Protein AF-A0A2W7LTL9-F1 (afdb_monomer)

Sequence (140 aa):
MQDNQAWFCVQDLGRLMGRPMDQRLTLKLDPDQRQYVWMLKNGKTVESLMVSESGMYALLVHHFVPENRNLRQWLSNEVIPSLRESKATSVDNIPSLSSLQWAGISVPLLHWQHQAWIKWRDMPDLMQAQRPFTIVGTCS

Secondary structure (DSSP, 8-state):
--TT--EEEHHHHHHHTTS---HHHHTTS-GGGEEEEEEEETTEEEEEEEEEHHHHHHHHHHT--GGGHHHHHHIIIIIHHHHHHHHHTSGGGS-EEEEEEETTEEEEEEEETTEEEE-GGGHHHHHHHTSPP-------

Radius of gyration: 24.58 Å; Cα contacts (8 Å, |Δi|>4): 142; chains: 1; bounding box: 59×45×64 Å

Structure (mmCIF, N/CA/C/O backbone):
data_AF-A0A2W7LTL9-F1
#
_entry.id   AF-A0A2W7LTL9-F1
#
loop_
_atom_site.group_PDB
_atom_site.id
_atom_site.type_symbol
_atom_site.label_atom_id
_atom_site.label_alt_id
_atom_site.label_comp_id
_atom_site.label_asym_id
_atom_site.label_entity_id
_atom_site.label_seq_id
_atom_site.pdbx_PDB_ins_code
_atom_site.Cartn_x
_atom_site.Cartn_y
_atom_site.Cartn_z
_atom_site.occupancy
_atom_site.B_iso_or_equiv
_atom_site.auth_seq_id
_atom_site.auth_comp_id
_atom_site.auth_asym_id
_atom_site.au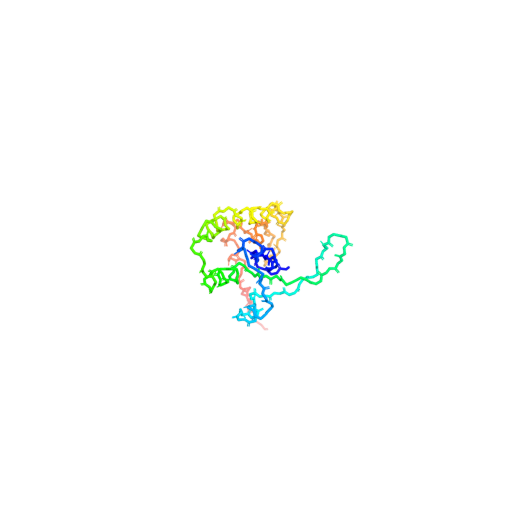th_atom_id
_atom_site.pdbx_PDB_model_num
ATOM 1 N N . MET A 1 1 ? 11.251 -3.137 -3.829 1.00 45.38 1 MET A N 1
ATOM 2 C CA . MET A 1 1 ? 10.121 -3.435 -2.921 1.00 45.38 1 MET A CA 1
ATOM 3 C C . MET A 1 1 ? 8.889 -3.669 -3.779 1.00 45.38 1 MET A C 1
ATOM 5 O O . MET A 1 1 ? 8.686 -2.918 -4.726 1.00 45.38 1 MET A O 1
ATOM 9 N N . GLN A 1 2 ? 8.207 -4.781 -3.504 1.00 40.31 2 GLN A N 1
ATOM 10 C CA . GLN A 1 2 ? 7.293 -5.539 -4.366 1.00 40.31 2 GLN A CA 1
ATOM 11 C C . GLN A 1 2 ? 6.153 -4.731 -5.014 1.00 40.31 2 GLN A C 1
ATOM 13 O O . GLN A 1 2 ? 5.521 -3.896 -4.373 1.00 40.31 2 GLN A O 1
ATOM 18 N N . ASP A 1 3 ? 5.960 -5.002 -6.309 1.00 54.25 3 ASP A N 1
ATOM 19 C CA . ASP A 1 3 ? 4.741 -4.926 -7.122 1.00 54.25 3 ASP A CA 1
ATOM 20 C C . ASP A 1 3 ? 3.742 -3.840 -6.762 1.00 54.25 3 ASP A C 1
ATOM 22 O O . ASP A 1 3 ? 2.914 -4.071 -5.908 1.00 54.25 3 ASP A O 1
ATOM 26 N N . ASN A 1 4 ? 3.809 -2.686 -7.439 1.00 67.44 4 ASN A N 1
ATOM 27 C CA . ASN A 1 4 ? 2.766 -1.653 -7.642 1.00 67.44 4 ASN A CA 1
ATOM 28 C C . ASN A 1 4 ? 1.564 -1.497 -6.671 1.00 67.44 4 ASN A C 1
ATOM 30 O O . ASN A 1 4 ? 0.517 -0.991 -7.069 1.00 67.44 4 ASN A O 1
ATOM 34 N N . GLN A 1 5 ? 1.719 -1.872 -5.409 1.00 79.19 5 GLN A N 1
ATOM 35 C CA . GLN A 1 5 ? 0.651 -2.065 -4.444 1.00 79.19 5 GLN A CA 1
ATOM 36 C C . GLN A 1 5 ? 0.816 -1.040 -3.335 1.00 79.19 5 GLN A C 1
ATOM 38 O O . GLN A 1 5 ? 1.916 -0.807 -2.826 1.00 79.19 5 GLN A O 1
ATOM 43 N N . ALA A 1 6 ? -0.292 -0.396 -2.986 1.00 87.75 6 ALA A N 1
ATOM 44 C CA . ALA A 1 6 ? -0.326 0.556 -1.892 1.00 87.75 6 ALA A CA 1
ATOM 45 C C . ALA A 1 6 ? -0.324 -0.179 -0.545 1.00 87.75 6 ALA A C 1
ATOM 47 O O . ALA A 1 6 ? -0.994 -1.203 -0.386 1.00 87.75 6 ALA A O 1
ATOM 48 N N . TRP A 1 7 ? 0.410 0.378 0.419 1.00 91.12 7 TRP A N 1
ATOM 49 C CA . TRP A 1 7 ? 0.497 -0.114 1.791 1.00 91.12 7 TRP A CA 1
ATOM 50 C C . TRP A 1 7 ? 0.004 0.955 2.760 1.00 91.12 7 TRP A C 1
ATOM 52 O O . TRP A 1 7 ? 0.390 2.119 2.664 1.00 91.12 7 TRP A O 1
ATOM 62 N N . PHE A 1 8 ? -0.826 0.548 3.715 1.00 91.62 8 PHE A N 1
ATOM 63 C CA . PHE A 1 8 ? -1.514 1.432 4.648 1.00 91.62 8 PHE A CA 1
ATOM 64 C C . PHE A 1 8 ? -1.222 1.044 6.090 1.00 91.62 8 PHE A C 1
ATOM 66 O O . PHE A 1 8 ? -1.242 -0.135 6.440 1.00 91.62 8 PHE A O 1
ATOM 73 N N . CYS A 1 9 ? -1.007 2.034 6.957 1.00 91.38 9 CYS A N 1
ATOM 74 C CA . CYS A 1 9 ? -0.830 1.766 8.378 1.00 91.38 9 CYS A CA 1
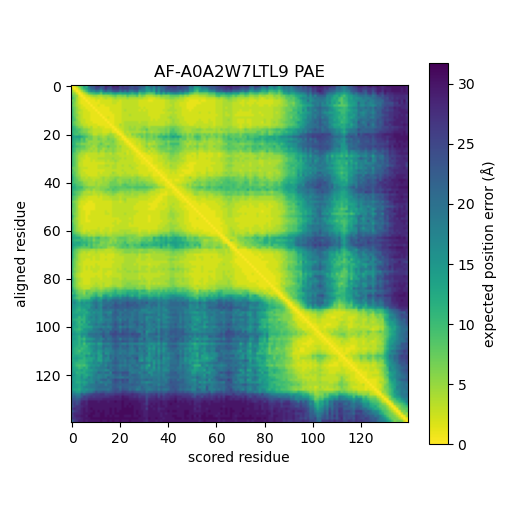ATOM 75 C C . CYS A 1 9 ? -2.159 1.338 9.009 1.00 91.38 9 CYS A C 1
ATOM 77 O O . CYS A 1 9 ? -3.157 2.057 8.946 1.00 91.38 9 CYS A O 1
ATOM 79 N N . VAL A 1 10 ? -2.152 0.191 9.688 1.00 91.19 10 VAL A N 1
ATOM 80 C CA . VAL A 1 10 ? -3.341 -0.369 10.351 1.00 91.19 10 VAL A CA 1
ATOM 81 C C . VAL A 1 10 ? -3.891 0.572 11.423 1.00 91.19 10 VAL A C 1
ATOM 83 O O . VAL A 1 10 ? -5.103 0.697 11.586 1.00 91.19 10 VAL A O 1
ATOM 86 N N . GLN A 1 11 ? -3.004 1.271 12.136 1.00 88.81 11 GLN A N 1
ATOM 87 C CA . GLN A 1 11 ? -3.393 2.226 13.175 1.00 88.81 11 GLN A CA 1
ATOM 88 C C . GLN A 1 11 ? -4.179 3.408 12.594 1.00 88.81 11 GLN A C 1
ATOM 90 O O . GLN A 1 11 ? -5.179 3.826 13.176 1.00 88.81 11 GLN A O 1
ATOM 95 N N . ASP A 1 12 ? -3.749 3.925 11.442 1.00 89.81 12 ASP A N 1
ATOM 96 C CA . ASP A 1 12 ? -4.395 5.069 10.798 1.00 89.81 12 ASP A CA 1
ATOM 97 C C . ASP A 1 12 ? -5.695 4.654 10.104 1.00 89.81 12 ASP A C 1
ATOM 99 O O . ASP A 1 12 ? -6.696 5.358 10.221 1.00 89.81 12 ASP A O 1
ATOM 103 N N . LEU A 1 13 ? -5.737 3.460 9.501 1.00 89.62 13 LEU A N 1
ATOM 104 C CA . LEU A 1 13 ? -6.987 2.865 9.021 1.00 89.62 13 LEU A CA 1
ATOM 105 C C . LEU A 1 13 ? -8.010 2.699 10.148 1.00 89.62 13 LEU A C 1
ATOM 107 O O . LEU A 1 13 ? -9.174 3.041 9.966 1.00 89.62 13 LEU A O 1
ATOM 111 N N . GLY A 1 14 ? -7.586 2.248 11.330 1.00 89.25 14 GLY A N 1
ATOM 112 C CA . GLY A 1 14 ? -8.477 2.163 12.486 1.00 89.25 14 GLY A CA 1
ATOM 113 C C . GLY A 1 14 ? -9.049 3.521 12.896 1.00 89.25 14 GLY A C 1
ATOM 114 O O . GLY A 1 14 ? -10.249 3.648 13.140 1.00 89.25 14 GLY A O 1
ATOM 115 N N . ARG A 1 15 ? -8.222 4.572 12.898 1.00 88.88 15 ARG A N 1
ATOM 116 C CA . ARG A 1 15 ? -8.684 5.945 13.166 1.00 88.88 15 ARG A CA 1
ATOM 117 C C . ARG A 1 15 ? -9.699 6.417 12.126 1.00 88.88 15 ARG A C 1
ATOM 119 O O . ARG A 1 15 ? -10.728 6.960 12.512 1.00 88.88 15 ARG A O 1
ATOM 126 N N . LEU A 1 16 ? -9.444 6.160 10.842 1.00 88.69 16 LEU A N 1
ATOM 127 C CA . LEU A 1 16 ? -10.365 6.492 9.749 1.00 88.69 16 LEU A CA 1
ATOM 128 C C . LEU A 1 16 ? -11.693 5.732 9.855 1.00 88.69 16 LEU A C 1
ATOM 130 O O . LEU A 1 16 ? -12.747 6.297 9.588 1.00 88.69 16 LEU A O 1
ATOM 134 N N . MET A 1 17 ? -11.653 4.470 10.284 1.00 86.56 17 MET A N 1
ATOM 135 C CA . MET A 1 17 ? -12.840 3.639 10.508 1.00 86.56 17 MET A CA 1
ATOM 136 C C . MET A 1 17 ? -13.537 3.918 11.851 1.00 86.56 17 MET A C 1
ATOM 138 O O . MET A 1 17 ? -14.524 3.252 12.171 1.00 86.56 17 MET A O 1
ATOM 142 N N . GLY A 1 18 ? -13.015 4.849 12.659 1.00 86.06 18 GLY A N 1
ATOM 143 C CA . GLY A 1 18 ? -13.545 5.195 13.979 1.00 86.06 18 GLY A CA 1
ATOM 144 C C . GLY A 1 18 ? -13.381 4.100 15.039 1.00 86.06 18 GLY A C 1
ATOM 145 O O . GLY A 1 18 ? -14.046 4.148 16.074 1.00 86.06 18 GLY A O 1
ATOM 146 N N . ARG A 1 19 ? -12.536 3.087 14.802 1.00 83.56 19 ARG A N 1
ATOM 147 C CA . ARG A 1 19 ? -12.330 1.957 15.719 1.00 83.56 19 ARG A CA 1
ATOM 148 C C . ARG A 1 19 ? -10.875 1.497 15.725 1.00 83.56 19 ARG A C 1
ATOM 150 O O . ARG A 1 19 ? -10.310 1.270 14.657 1.00 83.56 19 ARG A O 1
ATOM 157 N N . PRO A 1 20 ? -10.264 1.281 16.902 1.00 83.25 20 PRO A N 1
ATOM 158 C CA . PRO A 1 20 ? -8.921 0.727 16.960 1.00 83.25 20 PRO A CA 1
ATOM 159 C C . PRO A 1 20 ? -8.907 -0.661 16.313 1.00 83.25 20 PRO A C 1
ATOM 161 O O . PRO A 1 20 ? -9.748 -1.511 16.607 1.00 83.25 20 PRO A O 1
ATOM 164 N N . MET A 1 21 ? -7.962 -0.870 15.400 1.00 81.19 21 MET A N 1
ATOM 165 C CA . MET A 1 21 ? -7.748 -2.169 14.776 1.00 81.19 21 MET A CA 1
ATOM 166 C C . MET A 1 21 ? -6.764 -2.960 15.630 1.00 81.19 21 MET A C 1
ATOM 168 O O . MET A 1 21 ? -5.577 -2.634 15.686 1.00 81.19 21 MET A O 1
ATOM 172 N N . ASP A 1 22 ? -7.260 -4.000 16.294 1.00 76.69 22 ASP A N 1
ATOM 173 C CA . ASP A 1 22 ? -6.410 -4.915 17.045 1.00 76.69 22 ASP A CA 1
ATOM 174 C C . ASP A 1 22 ? -5.542 -5.752 16.104 1.00 76.69 22 ASP A C 1
ATOM 176 O O . ASP A 1 22 ? -5.982 -6.210 15.046 1.00 76.69 22 ASP A O 1
ATOM 180 N N . GLN A 1 23 ? -4.326 -6.069 16.549 1.00 73.50 23 GLN A N 1
ATOM 181 C CA . GLN A 1 23 ? -3.410 -6.969 15.841 1.00 73.50 23 GLN A CA 1
ATOM 182 C C . GLN A 1 23 ? -4.070 -8.326 15.524 1.00 73.50 23 GLN A C 1
ATOM 184 O O . GLN A 1 23 ? -3.825 -8.919 14.476 1.00 73.50 23 GLN A O 1
ATOM 189 N N . ARG A 1 24 ? -4.999 -8.792 16.367 1.00 79.94 24 ARG A N 1
ATOM 190 C CA . ARG A 1 24 ? -5.774 -10.021 16.125 1.00 79.94 24 ARG A CA 1
ATOM 191 C C . ARG A 1 24 ? -6.655 -9.954 14.879 1.00 79.94 24 ARG A C 1
ATOM 193 O O . ARG A 1 24 ? -6.835 -10.974 14.222 1.00 79.94 24 ARG A O 1
ATOM 200 N N . LEU A 1 25 ? -7.190 -8.781 14.537 1.00 75.06 25 LEU A N 1
ATOM 201 C CA . LEU A 1 25 ? -8.012 -8.609 13.335 1.00 75.06 25 LEU A CA 1
ATOM 202 C C . LEU A 1 25 ? -7.171 -8.788 12.075 1.00 75.06 25 LEU A C 1
ATOM 204 O O . LEU A 1 25 ? -7.625 -9.386 11.106 1.00 75.06 25 LEU A O 1
ATOM 208 N N . THR A 1 26 ? -5.916 -8.350 12.129 1.00 77.50 26 THR A N 1
ATOM 209 C CA . THR A 1 26 ? -4.977 -8.486 11.012 1.00 77.50 26 THR A CA 1
ATOM 210 C C . THR A 1 26 ? -4.423 -9.898 10.840 1.00 77.50 26 THR A C 1
ATOM 212 O O . THR A 1 26 ? -3.970 -10.234 9.753 1.00 77.50 26 THR A O 1
ATOM 215 N N . LEU A 1 27 ? -4.516 -10.762 11.860 1.00 82.50 27 LEU A N 1
ATOM 216 C CA . LEU A 1 27 ? -4.158 -12.181 11.733 1.00 82.50 27 LEU A CA 1
ATOM 217 C C . LEU A 1 27 ? -5.138 -12.966 10.851 1.00 82.50 27 LEU A C 1
ATOM 219 O O . LEU A 1 27 ? -4.787 -14.048 10.395 1.00 82.50 27 LEU A O 1
ATOM 223 N N . LYS A 1 28 ? -6.346 -12.434 10.612 1.00 84.62 28 LYS A N 1
ATOM 224 C CA . LYS A 1 28 ? -7.318 -13.015 9.673 1.00 84.62 28 LYS A CA 1
ATOM 225 C C . LYS A 1 28 ? -6.979 -12.736 8.209 1.00 84.62 28 LYS A C 1
ATOM 227 O O . LYS A 1 28 ? -7.591 -13.340 7.339 1.00 84.62 28 LYS A O 1
ATOM 232 N N . LEU A 1 29 ? -6.075 -11.793 7.955 1.00 88.69 29 LEU A N 1
ATOM 233 C CA . LEU A 1 29 ? -5.601 -11.505 6.609 1.00 88.69 29 LEU A CA 1
ATOM 234 C C . LEU A 1 29 ? -4.602 -12.576 6.178 1.00 88.69 29 LEU A C 1
ATOM 236 O O . LEU A 1 29 ? -3.989 -13.244 7.017 1.00 88.69 29 LEU A O 1
ATOM 240 N N . ASP A 1 30 ? -4.393 -12.697 4.877 1.00 90.25 30 ASP A N 1
ATOM 241 C CA . ASP A 1 30 ? -3.363 -13.581 4.350 1.00 90.25 30 ASP A CA 1
ATOM 242 C C . ASP A 1 30 ? -1.951 -13.018 4.632 1.00 90.25 30 ASP A C 1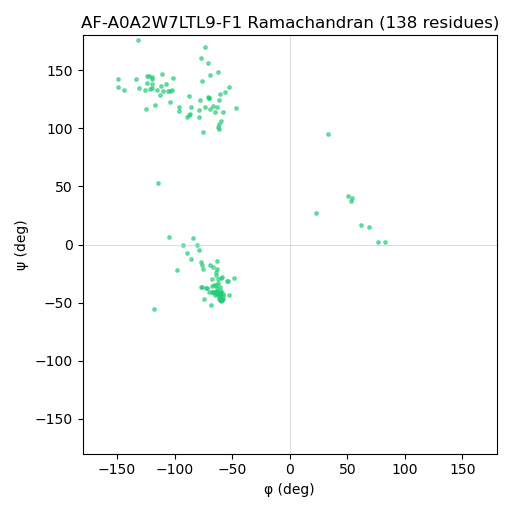
ATOM 244 O O . ASP A 1 30 ? -1.791 -11.819 4.907 1.00 90.25 30 ASP A O 1
ATOM 248 N N . PRO A 1 31 ? -0.902 -13.863 4.664 1.00 88.50 31 PRO A N 1
ATOM 249 C CA . PRO A 1 31 ? 0.461 -13.417 4.962 1.00 88.50 31 PRO A CA 1
ATOM 250 C C . PRO A 1 31 ? 1.016 -12.369 3.987 1.00 88.50 31 PRO A C 1
ATOM 252 O O . PRO A 1 31 ? 1.835 -11.555 4.394 1.00 88.50 31 PRO A O 1
ATOM 255 N N . ASP A 1 32 ? 0.569 -12.364 2.731 1.00 89.69 32 ASP A N 1
ATOM 256 C CA . ASP A 1 32 ? 0.921 -11.382 1.695 1.00 89.69 32 ASP A CA 1
ATOM 257 C C . ASP A 1 32 ? 0.219 -10.027 1.888 1.00 89.69 32 ASP A C 1
ATOM 259 O O . ASP A 1 32 ? 0.679 -9.000 1.393 1.00 89.69 32 ASP A O 1
ATOM 263 N N . GLN A 1 33 ? -0.884 -10.000 2.636 1.00 91.38 33 GLN A N 1
ATOM 264 C CA . GLN A 1 33 ? -1.694 -8.800 2.849 1.00 91.38 33 GLN A CA 1
ATOM 265 C C . GLN A 1 33 ? -1.250 -7.960 4.045 1.00 91.38 33 GLN A C 1
ATOM 267 O O . GLN A 1 33 ? -1.784 -6.868 4.259 1.00 91.38 33 GLN A O 1
ATOM 272 N N . ARG A 1 34 ? -0.301 -8.453 4.844 1.00 91.25 34 ARG A N 1
ATOM 273 C CA . ARG A 1 34 ? 0.208 -7.772 6.034 1.00 91.25 34 ARG A CA 1
ATOM 274 C C . ARG A 1 34 ? 1.726 -7.799 6.062 1.00 91.25 34 ARG A C 1
ATOM 276 O O . ARG A 1 34 ? 2.348 -8.805 5.747 1.00 91.25 34 ARG A O 1
ATOM 283 N N . GLN A 1 35 ? 2.321 -6.714 6.527 1.00 90.88 35 GLN A N 1
ATOM 284 C CA . GLN A 1 35 ? 3.762 -6.638 6.699 1.00 90.88 35 GLN A CA 1
ATOM 285 C C . GLN A 1 35 ? 4.108 -5.720 7.868 1.00 90.88 35 GLN A C 1
ATOM 287 O O . GLN A 1 35 ? 3.476 -4.684 8.066 1.00 90.88 35 GLN A O 1
ATOM 292 N N . TYR A 1 36 ? 5.132 -6.085 8.636 1.00 91.25 36 TYR A N 1
ATOM 293 C CA . TYR A 1 36 ? 5.744 -5.179 9.603 1.00 91.25 36 TYR A CA 1
ATOM 294 C C . TYR A 1 36 ? 6.830 -4.356 8.922 1.00 91.25 36 TYR A C 1
ATOM 296 O O . TYR A 1 36 ? 7.712 -4.897 8.253 1.00 91.25 36 TYR A O 1
ATOM 304 N N . VAL A 1 37 ? 6.742 -3.037 9.076 1.00 90.62 37 VAL A N 1
ATOM 305 C CA . VAL A 1 37 ? 7.689 -2.084 8.499 1.00 90.62 37 VAL A CA 1
ATOM 306 C C . VAL A 1 37 ? 8.133 -1.112 9.582 1.00 90.62 37 VAL A C 1
ATOM 308 O O . VAL A 1 37 ? 7.322 -0.582 10.343 1.00 90.62 37 VAL A O 1
ATOM 311 N N . TRP A 1 38 ? 9.435 -0.852 9.643 1.00 92.00 38 TRP A N 1
ATOM 312 C CA . TRP A 1 38 ? 9.993 0.188 10.497 1.00 92.00 38 TRP A CA 1
ATOM 313 C C . TRP A 1 38 ? 9.691 1.559 9.898 1.00 92.00 38 TRP A C 1
ATOM 315 O O . TRP A 1 38 ? 10.127 1.865 8.790 1.00 92.00 38 TRP A O 1
ATOM 325 N N . MET A 1 39 ? 8.943 2.386 10.628 1.00 87.75 39 MET A N 1
ATOM 326 C CA . MET A 1 39 ? 8.594 3.740 10.199 1.00 87.75 39 MET A CA 1
ATOM 327 C C . MET A 1 39 ? 9.026 4.775 11.228 1.00 87.75 39 MET A C 1
ATOM 329 O O . MET A 1 39 ? 8.952 4.549 12.437 1.00 87.75 39 MET A O 1
ATOM 333 N N . LEU A 1 40 ? 9.444 5.943 10.744 1.00 89.06 40 LEU A N 1
ATOM 334 C CA . LEU A 1 40 ? 9.737 7.087 11.595 1.00 89.06 40 LEU A CA 1
ATOM 335 C C . LEU A 1 40 ? 8.419 7.767 11.993 1.00 89.06 40 LEU A C 1
ATOM 337 O O . LEU A 1 40 ? 7.758 8.392 11.168 1.00 89.06 40 LEU A O 1
ATOM 341 N N . LYS A 1 41 ? 8.037 7.659 13.266 1.00 84.75 41 LYS A N 1
ATOM 342 C CA . LYS A 1 41 ? 6.883 8.351 13.852 1.00 84.75 41 LYS A CA 1
ATOM 343 C C . LYS A 1 41 ? 7.372 9.301 14.940 1.00 84.75 41 LYS A C 1
ATOM 345 O O . LYS A 1 41 ? 7.982 8.871 15.915 1.00 84.75 41 LYS A O 1
ATOM 350 N N . ASN A 1 42 ? 7.109 10.599 14.779 1.00 86.06 42 ASN A N 1
ATOM 351 C CA . ASN A 1 42 ? 7.483 11.648 15.740 1.00 86.06 42 ASN A CA 1
ATOM 352 C C . ASN A 1 42 ? 8.971 11.599 16.153 1.00 86.06 42 ASN A C 1
ATOM 354 O O . ASN A 1 42 ? 9.304 11.707 17.332 1.00 86.06 42 ASN A O 1
ATOM 358 N N . GLY A 1 43 ? 9.865 11.364 15.187 1.00 89.19 43 GLY A N 1
ATOM 359 C CA . GLY A 1 43 ? 11.311 11.275 15.423 1.00 89.19 43 GLY A CA 1
ATOM 360 C C . GLY A 1 43 ? 11.796 9.964 16.055 1.00 89.19 43 GLY A C 1
ATOM 361 O O . GLY A 1 43 ? 12.991 9.822 16.293 1.00 89.19 43 GLY A O 1
ATOM 362 N N . LYS A 1 44 ? 10.908 8.993 16.307 1.00 91.12 44 LYS A N 1
ATOM 363 C CA . LYS A 1 44 ? 11.268 7.648 16.776 1.00 91.12 44 LYS A CA 1
ATOM 364 C C . LYS A 1 44 ? 10.977 6.610 15.702 1.00 91.12 44 LYS A C 1
ATOM 366 O O . LYS A 1 44 ? 9.914 6.627 15.087 1.00 91.12 44 LYS A O 1
ATOM 371 N N . THR A 1 45 ? 11.906 5.685 15.504 1.00 92.69 45 THR A N 1
ATOM 372 C CA . THR A 1 45 ? 11.696 4.534 14.624 1.00 92.69 45 THR A CA 1
ATOM 373 C C . THR A 1 45 ? 10.865 3.497 15.368 1.00 92.69 45 THR A C 1
ATOM 375 O O . THR A 1 45 ? 11.288 2.981 16.400 1.00 92.69 45 THR A O 1
ATOM 378 N N . VAL A 1 46 ? 9.658 3.237 14.873 1.00 92.00 46 VAL A N 1
ATOM 379 C CA . VAL A 1 46 ? 8.690 2.328 15.489 1.00 92.00 46 VAL A CA 1
ATOM 380 C C . VAL A 1 46 ? 8.270 1.289 14.463 1.00 92.00 46 VAL A C 1
ATOM 382 O O . VAL A 1 46 ? 7.922 1.620 13.326 1.00 92.00 46 VAL A O 1
ATOM 385 N N . GLU A 1 47 ? 8.277 0.027 14.876 1.00 92.25 47 GLU A N 1
ATOM 386 C CA . GLU A 1 47 ? 7.728 -1.058 14.076 1.00 92.25 47 GLU A CA 1
ATOM 387 C C . GLU A 1 47 ? 6.211 -0.875 13.952 1.00 92.25 47 GLU A C 1
ATOM 389 O O . GLU A 1 47 ? 5.478 -0.802 14.940 1.00 92.25 47 GLU A O 1
ATOM 394 N N . SER A 1 48 ? 5.737 -0.723 12.719 1.00 90.50 48 SER A N 1
ATOM 395 C CA . SER A 1 48 ? 4.337 -0.460 12.410 1.00 90.50 48 SER A CA 1
ATOM 396 C C . SER A 1 48 ? 3.791 -1.553 11.511 1.00 90.50 48 SER A C 1
ATOM 398 O O . SER A 1 48 ? 4.406 -1.924 10.511 1.00 90.50 48 SER A O 1
ATOM 400 N N . LEU A 1 49 ? 2.604 -2.044 11.858 1.00 91.56 49 LEU A N 1
ATOM 401 C CA . LEU A 1 49 ? 1.894 -2.991 11.020 1.00 91.56 49 LEU A CA 1
ATOM 402 C C . LEU A 1 49 ? 1.232 -2.259 9.848 1.00 91.56 49 LEU A C 1
ATOM 404 O O . LEU A 1 49 ? 0.439 -1.328 10.039 1.00 91.56 49 LEU A O 1
ATOM 408 N N . MET A 1 50 ? 1.570 -2.711 8.650 1.00 92.31 50 MET A N 1
ATOM 409 C CA . MET A 1 50 ? 1.046 -2.240 7.380 1.00 92.31 50 MET A CA 1
ATOM 410 C C . MET A 1 50 ? 0.171 -3.327 6.760 1.00 92.31 50 MET A C 1
ATOM 412 O O . MET A 1 50 ? 0.435 -4.521 6.919 1.00 92.31 50 MET A O 1
ATOM 416 N N . VAL A 1 51 ? -0.862 -2.908 6.042 1.00 92.88 51 VAL A N 1
ATOM 417 C CA . VAL A 1 51 ? -1.714 -3.779 5.233 1.00 92.88 51 VAL A CA 1
ATOM 418 C C . VAL A 1 51 ? -1.708 -3.320 3.791 1.00 92.88 51 VAL A C 1
ATOM 420 O O . VAL A 1 51 ? -1.634 -2.124 3.510 1.00 92.88 51 VAL A O 1
ATOM 423 N N . SER A 1 52 ? -1.769 -4.277 2.880 1.00 93.12 52 SER A N 1
ATOM 424 C CA . SER A 1 52 ? -1.814 -4.006 1.453 1.00 93.12 52 SER A CA 1
ATOM 425 C C . SER A 1 52 ? -3.187 -3.468 1.022 1.00 93.12 52 SER A C 1
ATOM 427 O O . SER A 1 52 ? -4.155 -3.513 1.786 1.00 93.12 52 SER A O 1
ATOM 429 N N . GLU A 1 53 ? -3.306 -2.993 -0.221 1.00 92.50 53 GLU A N 1
ATOM 430 C CA . GLU A 1 53 ? -4.589 -2.582 -0.814 1.00 92.50 53 GLU A CA 1
ATOM 431 C C . GLU A 1 53 ? -5.666 -3.683 -0.694 1.00 92.50 53 GLU A C 1
ATOM 433 O O . GLU A 1 53 ? -6.798 -3.400 -0.298 1.00 92.50 53 GLU A O 1
ATOM 438 N N . SER A 1 54 ? -5.320 -4.949 -0.960 1.00 91.94 54 SER A N 1
ATOM 439 C CA . SER A 1 54 ? -6.259 -6.073 -0.826 1.00 91.94 54 SER A CA 1
ATOM 440 C C . SER A 1 54 ? -6.640 -6.327 0.635 1.00 91.94 54 SER A C 1
ATOM 442 O O . SER A 1 54 ? -7.823 -6.502 0.933 1.00 91.94 54 SER A O 1
ATOM 444 N N . GLY A 1 55 ? -5.674 -6.251 1.557 1.00 91.88 55 GLY A N 1
ATOM 445 C CA . GLY A 1 55 ? -5.927 -6.364 2.995 1.00 91.88 55 GLY A CA 1
ATOM 446 C C . GLY A 1 55 ? -6.823 -5.244 3.534 1.00 91.88 55 GLY A C 1
ATOM 447 O O . GLY A 1 55 ? -7.731 -5.496 4.324 1.00 91.88 55 GLY A O 1
ATOM 448 N N . MET A 1 56 ? -6.634 -4.009 3.067 1.00 91.88 56 MET A N 1
ATOM 449 C CA . MET A 1 56 ? -7.493 -2.868 3.397 1.00 91.88 56 MET A CA 1
ATOM 450 C C . MET A 1 56 ? -8.947 -3.125 2.977 1.00 91.88 56 MET A C 1
ATOM 452 O O . MET A 1 56 ? -9.860 -2.928 3.782 1.00 91.88 56 MET A O 1
ATOM 456 N N . TYR A 1 57 ? -9.185 -3.596 1.748 1.00 90.81 57 TYR A N 1
ATOM 457 C CA . TYR A 1 57 ? -10.541 -3.937 1.309 1.00 90.81 57 TYR A CA 1
ATOM 458 C C . TYR A 1 57 ? -11.139 -5.090 2.115 1.00 90.81 57 TYR A C 1
ATOM 460 O O . TYR A 1 57 ? -12.302 -5.003 2.513 1.00 90.81 57 TYR A O 1
ATOM 468 N N . ALA A 1 58 ? -10.353 -6.126 2.423 1.00 91.25 58 ALA A N 1
ATOM 469 C CA . ALA A 1 58 ? -10.794 -7.218 3.285 1.00 91.25 58 ALA A CA 1
ATOM 470 C C . ALA A 1 58 ? -11.224 -6.699 4.669 1.00 91.25 58 ALA A C 1
ATOM 472 O O . ALA A 1 58 ? -12.298 -7.052 5.157 1.00 91.25 58 ALA A O 1
ATOM 473 N N . LEU A 1 59 ? -10.454 -5.788 5.276 1.00 89.25 59 LEU A N 1
ATOM 474 C CA . LEU A 1 59 ? -10.807 -5.168 6.556 1.00 89.25 59 LEU A CA 1
ATOM 475 C C . LEU A 1 59 ? -12.103 -4.350 6.482 1.00 89.25 59 LEU A C 1
ATOM 477 O O . LEU A 1 59 ? -12.931 -4.469 7.387 1.00 89.25 59 LEU A O 1
ATOM 481 N N . LEU A 1 60 ? -12.299 -3.566 5.416 1.00 87.62 60 LEU A N 1
ATOM 482 C CA . LEU A 1 60 ? -13.522 -2.783 5.195 1.00 87.62 60 LEU A CA 1
ATOM 483 C C . LEU A 1 60 ? -14.761 -3.669 5.007 1.00 87.62 60 LEU A C 1
ATOM 485 O O . LEU A 1 60 ? -15.850 -3.297 5.442 1.00 87.62 60 LEU A O 1
ATOM 489 N N . VAL A 1 61 ? -14.606 -4.834 4.370 1.00 87.06 61 VAL A N 1
ATOM 490 C CA . VAL A 1 61 ? -15.688 -5.813 4.189 1.00 87.06 61 VAL A CA 1
ATOM 491 C C . VAL A 1 61 ? -15.989 -6.541 5.499 1.00 87.06 61 VAL A C 1
ATOM 493 O O . VAL A 1 61 ? -17.150 -6.645 5.887 1.00 87.06 61 VAL A O 1
ATOM 496 N N . HIS A 1 62 ? -14.961 -7.011 6.210 1.00 84.88 62 HIS A N 1
ATOM 497 C CA . HIS A 1 62 ? -15.132 -7.720 7.480 1.00 84.88 62 HIS A CA 1
ATOM 498 C C . HIS A 1 62 ? -15.710 -6.835 8.587 1.00 84.88 62 HIS A C 1
ATOM 500 O O . HIS A 1 62 ? -16.481 -7.317 9.413 1.00 84.88 62 HIS A O 1
ATOM 506 N N . HIS A 1 63 ? -15.358 -5.549 8.599 1.00 80.75 63 HIS A N 1
ATOM 507 C CA . HIS A 1 63 ? -15.816 -4.575 9.590 1.00 80.75 63 HIS A CA 1
ATOM 508 C C . HIS A 1 63 ? -16.679 -3.513 8.918 1.00 80.75 63 HIS A C 1
ATOM 510 O O . HIS A 1 63 ? -16.433 -2.308 9.031 1.00 80.75 63 HIS A O 1
ATOM 516 N N . PHE A 1 64 ? -17.688 -3.978 8.183 1.00 74.81 64 PHE A N 1
ATOM 517 C CA . PHE A 1 64 ? -18.590 -3.099 7.467 1.00 74.81 64 PHE A CA 1
ATOM 518 C C . PHE A 1 64 ? -19.405 -2.241 8.440 1.00 74.81 64 PHE A C 1
ATOM 520 O O . PHE A 1 64 ? -20.264 -2.734 9.171 1.00 74.81 64 PHE A O 1
ATOM 527 N N . VAL A 1 65 ? -19.161 -0.933 8.398 1.00 78.31 65 VAL A N 1
ATOM 528 C CA . VAL A 1 65 ? -20.014 0.086 9.012 1.00 78.31 65 VAL A CA 1
ATOM 529 C C . VAL A 1 65 ? -20.621 0.896 7.865 1.00 78.31 65 VAL A C 1
ATOM 531 O O . VAL A 1 65 ? -19.872 1.341 6.992 1.00 78.31 65 VAL A O 1
ATOM 534 N N . PRO A 1 66 ? -21.949 1.100 7.810 1.00 74.19 66 PRO A N 1
ATOM 535 C CA . PRO A 1 66 ? -22.585 1.829 6.710 1.00 74.19 66 PRO A CA 1
ATOM 536 C C . PRO A 1 66 ? -22.064 3.268 6.558 1.00 74.19 66 PRO A C 1
ATOM 538 O O . PRO A 1 66 ? -22.016 3.776 5.440 1.00 74.19 66 PRO A O 1
ATOM 541 N N . GLU A 1 67 ? -21.599 3.879 7.647 1.00 77.44 67 GLU A N 1
ATOM 542 C CA . GLU A 1 67 ? -20.939 5.193 7.679 1.00 77.44 67 GLU A CA 1
ATOM 543 C C . GLU A 1 67 ? -19.600 5.203 6.910 1.00 77.44 67 GLU A C 1
ATOM 545 O O . GLU A 1 67 ? -19.220 6.215 6.326 1.00 77.44 67 GLU A O 1
ATOM 550 N N . ASN A 1 68 ? -18.931 4.050 6.787 1.00 80.56 68 ASN A N 1
ATOM 551 C CA . ASN A 1 68 ? -17.642 3.911 6.100 1.00 80.56 68 ASN A CA 1
ATOM 552 C C . ASN A 1 68 ? -17.779 3.729 4.575 1.00 80.56 68 ASN A C 1
ATOM 554 O O . ASN A 1 68 ? -16.781 3.511 3.884 1.00 80.56 68 ASN A O 1
ATOM 558 N N . ARG A 1 69 ? -18.991 3.828 4.006 1.00 83.81 69 ARG A N 1
ATOM 559 C CA . ARG A 1 69 ? -19.191 3.777 2.542 1.00 83.81 69 ARG A CA 1
ATOM 560 C C . ARG A 1 69 ? -18.434 4.895 1.828 1.00 83.81 69 ARG A C 1
ATOM 562 O O . ARG A 1 69 ? -17.793 4.628 0.811 1.00 83.81 69 ARG A O 1
ATOM 569 N N . ASN A 1 70 ? -18.472 6.097 2.401 1.00 88.56 70 ASN A N 1
ATOM 570 C CA . ASN A 1 70 ? -17.754 7.260 1.885 1.00 88.56 70 ASN A CA 1
ATOM 571 C C . ASN A 1 70 ? -16.242 7.054 1.998 1.00 88.56 70 ASN A C 1
ATOM 573 O O . ASN A 1 70 ? -15.524 7.322 1.043 1.00 88.56 70 ASN A O 1
ATOM 577 N N . LEU A 1 71 ? -15.768 6.484 3.113 1.00 89.50 71 LEU A N 1
ATOM 578 C CA . LEU A 1 71 ? -14.354 6.154 3.300 1.00 89.50 71 LEU A CA 1
ATOM 579 C C . LEU A 1 71 ? -13.857 5.180 2.226 1.00 89.50 71 LEU A C 1
ATOM 581 O O . LEU A 1 71 ? -12.814 5.409 1.625 1.00 89.50 71 LEU A O 1
ATOM 585 N N . ARG A 1 72 ? -14.617 4.113 1.947 1.00 90.69 72 ARG A N 1
ATOM 586 C CA . ARG A 1 72 ? -14.272 3.160 0.883 1.00 90.69 72 ARG A CA 1
ATOM 587 C C . ARG A 1 72 ? -14.200 3.848 -0.481 1.00 90.69 72 ARG A C 1
ATOM 589 O O . ARG A 1 72 ? -13.245 3.623 -1.209 1.00 90.69 72 ARG A O 1
ATOM 596 N N . GLN A 1 73 ? -15.201 4.659 -0.831 1.00 91.00 73 GLN A N 1
ATOM 597 C CA . GLN A 1 73 ? -15.217 5.379 -2.110 1.00 91.00 73 GLN A CA 1
ATOM 598 C C . GLN A 1 73 ? -14.038 6.344 -2.233 1.00 91.00 73 GLN A C 1
ATOM 600 O O . GLN A 1 73 ? -13.376 6.355 -3.264 1.00 91.00 73 GLN A O 1
ATOM 605 N N . TRP A 1 74 ? -13.748 7.092 -1.172 1.00 93.25 7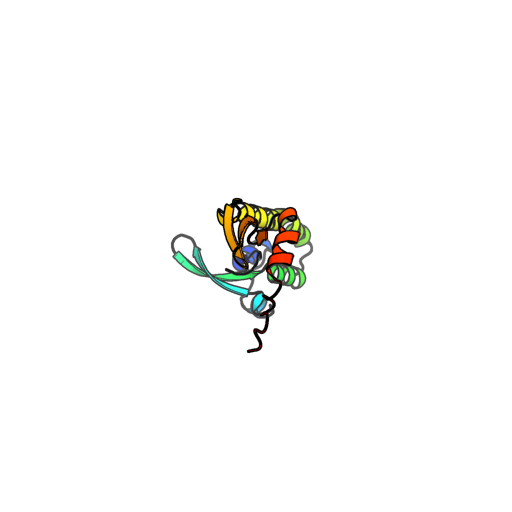4 TRP A N 1
ATOM 606 C CA . TRP A 1 74 ? -12.616 8.008 -1.112 1.00 93.25 74 TRP A CA 1
ATOM 607 C C . TRP A 1 74 ? -11.276 7.275 -1.281 1.00 93.25 74 TRP A C 1
ATOM 609 O O . TRP A 1 74 ? -10.455 7.657 -2.113 1.00 93.25 74 TRP A O 1
ATOM 619 N N . LEU A 1 75 ? -11.078 6.158 -0.571 1.00 92.00 75 LEU A N 1
ATOM 620 C CA . LEU A 1 75 ? -9.872 5.337 -0.709 1.00 92.00 75 LEU A CA 1
ATOM 621 C C . LEU A 1 75 ? -9.698 4.821 -2.144 1.00 92.00 75 LEU A C 1
ATOM 623 O O . LEU A 1 75 ? -8.619 4.955 -2.717 1.00 92.00 75 LEU A O 1
ATOM 627 N N . SER A 1 76 ? -10.755 4.262 -2.735 1.00 91.50 76 SER A N 1
ATOM 628 C CA . SER A 1 76 ? -10.700 3.669 -4.075 1.00 91.50 76 SER A CA 1
ATOM 629 C C . SER A 1 76 ? -10.539 4.693 -5.195 1.00 91.50 76 SER A C 1
ATOM 631 O O . SER A 1 76 ? -9.804 4.433 -6.144 1.00 91.50 76 SER A O 1
ATOM 633 N N . ASN A 1 77 ? -11.235 5.828 -5.109 1.00 92.56 77 ASN A N 1
ATOM 634 C CA . ASN A 1 77 ? -11.358 6.763 -6.227 1.00 92.56 77 ASN A CA 1
ATOM 635 C C . ASN A 1 77 ? -10.378 7.935 -6.145 1.00 92.56 77 ASN A C 1
ATOM 637 O O . ASN A 1 77 ? -10.099 8.544 -7.171 1.00 92.56 77 ASN A O 1
ATOM 641 N N . GLU A 1 78 ? -9.863 8.257 -4.957 1.00 92.56 78 GLU A N 1
ATOM 642 C CA . GLU A 1 78 ? -8.955 9.393 -4.770 1.00 92.56 78 GLU A CA 1
ATOM 643 C C . GLU A 1 78 ? -7.585 8.932 -4.277 1.00 92.56 78 GLU A C 1
ATOM 645 O O . GLU A 1 78 ? -6.571 9.188 -4.930 1.00 92.56 78 GLU A O 1
ATOM 650 N N . VAL A 1 79 ? -7.533 8.202 -3.159 1.00 91.69 79 VAL A N 1
ATOM 651 C CA . VAL A 1 79 ? -6.257 7.869 -2.503 1.00 91.69 79 VAL A CA 1
ATOM 652 C C . VAL A 1 79 ? -5.422 6.898 -3.328 1.00 91.69 79 VAL A C 1
ATOM 654 O O . VAL A 1 79 ? -4.250 7.169 -3.582 1.00 91.69 79 VAL A O 1
ATOM 657 N N . ILE A 1 80 ? -5.998 5.771 -3.754 1.00 90.81 80 ILE A N 1
ATOM 658 C CA . ILE A 1 80 ? -5.269 4.758 -4.528 1.00 90.81 80 ILE A CA 1
ATOM 659 C C . ILE A 1 80 ? -4.749 5.334 -5.858 1.00 90.81 80 ILE A C 1
ATOM 661 O O . ILE A 1 80 ? -3.557 5.154 -6.129 1.00 90.81 80 ILE A O 1
ATOM 665 N N . PRO A 1 81 ? -5.556 6.053 -6.667 1.00 88.69 81 PRO A N 1
ATOM 666 C CA . PRO A 1 81 ? -5.061 6.714 -7.873 1.00 88.69 81 PRO A CA 1
ATOM 667 C C . PRO A 1 81 ? -3.939 7.711 -7.583 1.00 88.69 81 PRO A C 1
ATOM 669 O O . PRO A 1 81 ? -2.881 7.615 -8.199 1.00 88.69 81 PRO A O 1
ATOM 672 N N . SER A 1 82 ? -4.106 8.576 -6.577 1.00 87.12 82 SER A N 1
ATOM 673 C CA . SER A 1 82 ? -3.087 9.571 -6.208 1.00 87.12 82 SER A CA 1
ATOM 674 C C . SER A 1 82 ? -1.766 8.920 -5.785 1.00 87.12 82 SER A C 1
ATOM 676 O O . SER A 1 82 ? -0.687 9.370 -6.169 1.00 87.12 82 SER A O 1
ATOM 678 N N . LEU A 1 83 ? -1.823 7.818 -5.027 1.00 85.25 83 LEU A N 1
ATOM 679 C CA . LEU A 1 83 ? -0.632 7.056 -4.643 1.00 85.25 83 LEU A CA 1
ATOM 680 C C . LEU A 1 83 ? 0.058 6.440 -5.866 1.00 85.25 83 LEU A C 1
ATOM 682 O O . LEU A 1 83 ? 1.284 6.502 -5.971 1.00 85.25 83 LE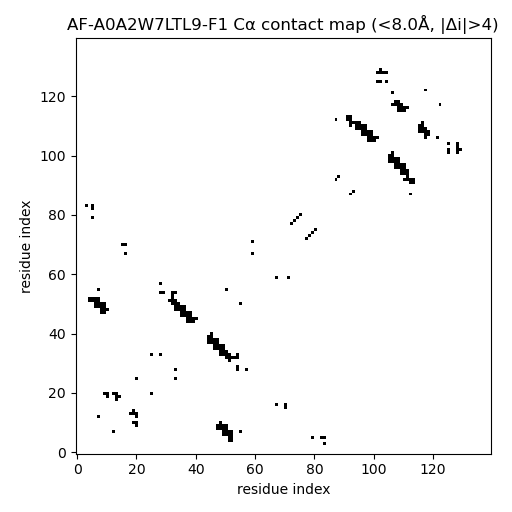U A O 1
ATOM 686 N N . ARG A 1 84 ? -0.707 5.889 -6.814 1.00 82.06 84 ARG A N 1
ATOM 687 C CA . ARG A 1 84 ? -0.154 5.328 -8.055 1.00 82.06 84 ARG A CA 1
ATOM 688 C C . ARG A 1 84 ? 0.468 6.403 -8.943 1.00 82.06 84 ARG A C 1
ATOM 690 O O . ARG A 1 84 ? 1.551 6.175 -9.472 1.00 82.06 84 ARG A O 1
ATOM 697 N N . GLU A 1 85 ? -0.153 7.573 -9.058 1.00 76.69 85 GLU A N 1
ATOM 698 C CA . GLU A 1 85 ? 0.399 8.717 -9.796 1.00 76.69 85 GLU A CA 1
ATOM 699 C C . GLU A 1 85 ? 1.684 9.245 -9.152 1.00 76.69 85 GLU A C 1
ATOM 701 O O . GLU A 1 85 ? 2.674 9.465 -9.846 1.00 76.69 85 GLU A O 1
ATOM 706 N N . SER A 1 86 ? 1.717 9.366 -7.821 1.00 73.69 86 SER A N 1
ATOM 707 C CA . SER A 1 86 ? 2.927 9.780 -7.096 1.00 73.69 86 SER A CA 1
ATOM 708 C C . SER A 1 86 ? 4.087 8.795 -7.273 1.00 73.69 86 SER A C 1
ATOM 710 O O . SER A 1 86 ? 5.253 9.183 -7.273 1.00 73.69 86 SER A O 1
ATOM 712 N N . LYS A 1 87 ? 3.777 7.510 -7.476 1.00 68.81 87 LYS A N 1
ATOM 713 C CA . LYS A 1 87 ? 4.768 6.501 -7.842 1.00 68.81 87 LYS A CA 1
ATOM 714 C C . LYS A 1 87 ? 5.159 6.601 -9.317 1.00 68.81 87 LYS A C 1
ATOM 716 O O . LYS A 1 87 ? 6.325 6.425 -9.640 1.00 68.81 87 LYS A O 1
ATOM 721 N N . ALA A 1 88 ? 4.230 6.920 -10.216 1.00 61.34 88 ALA A N 1
ATOM 722 C CA . ALA A 1 88 ? 4.523 7.131 -11.634 1.00 61.34 88 ALA A CA 1
ATOM 723 C C . ALA A 1 88 ? 5.469 8.323 -11.882 1.00 61.34 88 ALA A C 1
ATOM 725 O O . ALA A 1 88 ? 6.127 8.369 -12.913 1.00 61.34 88 ALA A O 1
ATOM 726 N N . THR A 1 89 ? 5.574 9.268 -10.947 1.00 59.12 89 THR A N 1
ATOM 727 C CA . THR A 1 89 ? 6.493 10.414 -11.037 1.00 59.12 89 THR A CA 1
ATOM 728 C C . THR A 1 89 ? 7.853 10.181 -10.372 1.00 59.12 89 THR A C 1
ATOM 730 O O . THR A 1 89 ? 8.713 11.061 -10.439 1.00 59.12 89 THR A O 1
ATOM 733 N N . SER A 1 90 ? 8.101 9.009 -9.769 1.00 60.91 90 SER A N 1
ATOM 734 C CA . SER A 1 90 ? 9.441 8.659 -9.287 1.00 60.91 90 SER A CA 1
ATOM 735 C C . SER A 1 90 ? 10.435 8.588 -10.451 1.00 60.91 90 SER A C 1
ATOM 737 O O . SER A 1 90 ? 10.070 8.219 -11.566 1.00 60.91 90 SER A O 1
ATOM 739 N N . VAL A 1 91 ? 11.704 8.916 -10.182 1.00 59.94 91 VAL A N 1
ATOM 740 C CA . VAL A 1 91 ? 12.814 8.986 -11.162 1.00 59.94 91 VAL A CA 1
ATOM 741 C C . VAL A 1 91 ? 12.895 7.746 -12.073 1.00 59.94 91 VAL A C 1
ATOM 743 O O . VAL A 1 91 ? 13.256 7.865 -13.241 1.00 59.94 91 VAL A O 1
ATOM 746 N N . ASP A 1 92 ? 12.459 6.585 -11.580 1.00 60.38 92 ASP A N 1
ATOM 747 C CA . ASP A 1 92 ? 12.390 5.305 -12.303 1.00 60.38 92 ASP A CA 1
ATOM 748 C C . ASP A 1 92 ? 11.432 5.283 -13.518 1.00 60.38 92 ASP A C 1
ATOM 750 O O . ASP A 1 92 ? 11.497 4.374 -14.344 1.00 60.38 92 ASP A O 1
ATOM 754 N N . ASN A 1 93 ? 10.544 6.273 -13.659 1.00 62.16 93 ASN A N 1
ATOM 755 C CA . ASN A 1 93 ? 9.587 6.378 -14.769 1.00 62.16 93 ASN A CA 1
ATOM 756 C C . ASN A 1 93 ? 9.963 7.436 -15.814 1.00 62.16 93 ASN A C 1
ATOM 758 O O . ASN A 1 93 ? 9.190 7.701 -16.741 1.00 62.16 93 ASN A O 1
ATOM 762 N N . ILE A 1 9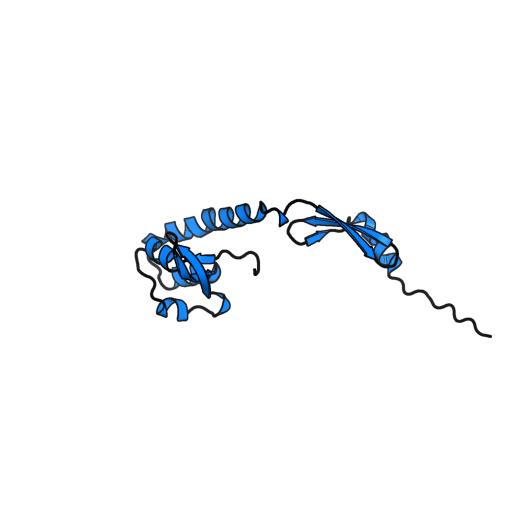4 ? 11.150 8.032 -15.693 1.00 74.56 94 ILE A N 1
ATOM 763 C CA . ILE A 1 94 ? 11.691 8.910 -16.726 1.00 74.56 94 ILE A CA 1
ATOM 764 C C . ILE A 1 94 ? 12.053 8.036 -17.936 1.00 74.56 94 ILE A C 1
ATOM 766 O O . ILE A 1 94 ? 12.797 7.064 -17.772 1.00 74.56 94 ILE A O 1
ATOM 770 N N . PRO A 1 95 ? 11.554 8.353 -19.149 1.00 81.94 95 PRO A N 1
ATOM 771 C CA . PRO A 1 95 ? 11.917 7.607 -20.343 1.00 81.94 95 PRO A CA 1
ATOM 772 C C . PRO A 1 95 ? 13.434 7.666 -20.519 1.00 81.94 95 PRO A C 1
ATOM 774 O O . PRO A 1 95 ? 14.001 8.738 -20.740 1.00 81.94 95 PRO A O 1
ATOM 777 N N . SER A 1 96 ? 14.092 6.516 -20.401 1.00 85.88 96 SER A N 1
ATOM 778 C CA . SER A 1 96 ? 15.539 6.409 -20.568 1.00 85.88 96 SER A CA 1
ATOM 779 C C . SER A 1 96 ? 15.870 5.469 -21.715 1.00 85.88 96 SER A C 1
ATOM 781 O O . SER A 1 96 ? 15.178 4.484 -21.966 1.00 85.88 96 SER A O 1
ATOM 783 N N . LEU A 1 97 ? 16.913 5.815 -22.463 1.00 89.69 97 LEU A N 1
ATOM 784 C CA . LEU A 1 97 ? 17.377 5.023 -23.592 1.00 89.69 97 LEU A CA 1
ATOM 785 C C . LEU A 1 97 ? 18.614 4.229 -23.184 1.00 89.69 97 LEU A C 1
ATOM 787 O O . LEU A 1 97 ? 19.560 4.784 -22.627 1.00 89.69 97 LEU A O 1
ATOM 791 N N . SER A 1 98 ? 18.625 2.940 -23.509 1.00 90.25 98 SER A N 1
ATOM 792 C CA . SER A 1 98 ? 19.806 2.084 -23.410 1.00 90.25 98 SER A CA 1
ATOM 793 C C . SER A 1 98 ? 20.004 1.292 -24.703 1.00 90.25 98 SER A C 1
ATOM 795 O O . SER A 1 98 ? 19.189 1.366 -25.620 1.00 90.25 98 SER A O 1
ATOM 797 N N . SER A 1 99 ? 21.089 0.522 -24.790 1.00 91.00 99 SER A N 1
ATOM 798 C CA . SER A 1 99 ? 21.328 -0.403 -25.902 1.00 91.00 99 SER A CA 1
ATOM 799 C C . SER A 1 99 ? 21.436 -1.843 -25.396 1.00 91.00 99 SER A C 1
ATOM 801 O O . SER A 1 99 ? 22.054 -2.086 -24.360 1.00 91.00 99 SER A O 1
ATOM 803 N N . LEU A 1 100 ? 20.826 -2.782 -26.121 1.00 89.31 100 LEU A N 1
ATOM 804 C CA . LEU A 1 100 ? 20.931 -4.227 -25.927 1.00 89.31 100 LEU A CA 1
ATOM 805 C C . LEU A 1 100 ? 21.718 -4.839 -27.083 1.00 89.31 100 LEU A C 1
ATOM 807 O O . LEU A 1 100 ? 21.404 -4.599 -28.243 1.00 89.31 100 LEU A O 1
ATOM 811 N N . GLN A 1 101 ? 22.697 -5.684 -26.774 1.00 88.69 101 GLN A N 1
ATOM 812 C CA . GLN A 1 101 ? 23.366 -6.501 -27.785 1.00 88.69 101 GLN A CA 1
ATOM 813 C C . GLN A 1 101 ? 22.586 -7.806 -27.975 1.00 88.69 101 GLN A C 1
ATOM 815 O O . GLN A 1 101 ? 22.555 -8.646 -27.077 1.00 88.69 101 GLN A O 1
ATOM 820 N N . TRP A 1 102 ? 21.957 -7.981 -29.136 1.00 83.25 102 TRP A N 1
ATOM 821 C CA . TRP A 1 102 ? 21.198 -9.181 -29.491 1.00 83.25 102 TRP A CA 1
ATOM 822 C C . TRP A 1 102 ? 21.733 -9.754 -30.802 1.00 83.25 102 TRP A C 1
ATOM 824 O O . TRP A 1 102 ? 21.646 -9.110 -31.841 1.00 83.25 102 TRP A O 1
ATOM 834 N N . ALA A 1 103 ? 22.278 -10.978 -30.759 1.00 82.62 103 ALA A N 1
ATOM 835 C CA . ALA A 1 103 ? 22.731 -11.712 -31.950 1.00 82.62 103 ALA A CA 1
ATOM 836 C C . ALA A 1 103 ? 23.709 -10.904 -32.833 1.00 82.62 103 ALA A C 1
ATOM 838 O O . ALA A 1 103 ? 23.671 -10.970 -34.057 1.00 82.62 103 ALA A O 1
ATOM 839 N N . GLY A 1 104 ? 24.586 -10.119 -32.196 1.00 82.12 104 GLY A N 1
ATOM 840 C CA . GLY A 1 104 ? 25.561 -9.259 -32.875 1.00 82.12 104 GLY A CA 1
ATOM 841 C C . GLY A 1 104 ? 25.017 -7.905 -33.347 1.00 82.12 104 GLY A C 1
ATOM 842 O O . GLY A 1 104 ? 25.771 -7.132 -33.932 1.00 82.12 104 GLY A O 1
ATOM 843 N N . ILE A 1 105 ? 23.745 -7.593 -33.080 1.00 84.81 105 ILE A N 1
ATOM 844 C CA . ILE A 1 105 ? 23.101 -6.319 -33.418 1.00 84.81 105 ILE A CA 1
ATOM 845 C C . ILE A 1 105 ? 22.889 -5.488 -32.147 1.00 84.81 105 ILE A C 1
ATOM 847 O O . ILE A 1 105 ? 22.468 -6.001 -31.110 1.00 84.81 105 ILE A O 1
ATOM 851 N N . SER A 1 106 ? 23.150 -4.182 -32.242 1.00 88.75 106 SER A N 1
ATOM 852 C CA . SER A 1 106 ? 22.863 -3.203 -31.190 1.00 88.75 106 SER A CA 1
ATOM 853 C C . SER A 1 106 ? 21.430 -2.679 -31.320 1.00 88.75 106 SER A C 1
ATOM 855 O O . SER A 1 106 ? 21.128 -1.932 -32.249 1.00 88.75 106 SER A O 1
ATOM 857 N N . VAL A 1 107 ? 20.568 -3.015 -30.365 1.00 90.75 107 VAL A N 1
ATOM 858 C CA . VAL A 1 107 ? 19.143 -2.660 -30.345 1.00 90.75 107 VAL A CA 1
ATOM 859 C C . VAL A 1 107 ? 18.889 -1.529 -29.353 1.00 90.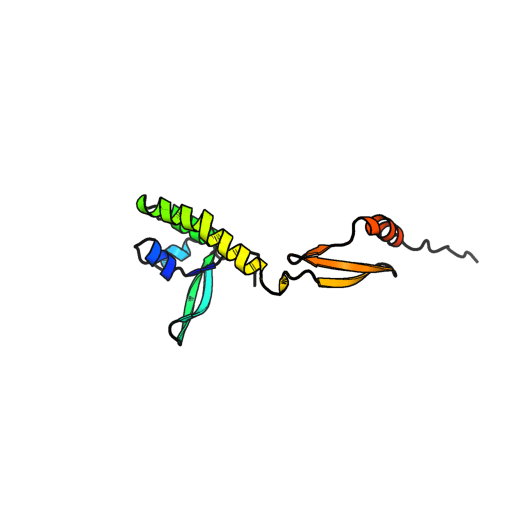75 107 VAL A C 1
ATOM 861 O O . VAL A 1 107 ? 19.176 -1.700 -28.166 1.00 90.75 107 VAL A O 1
ATOM 864 N N . PRO A 1 108 ? 18.322 -0.387 -29.777 1.00 90.12 108 PRO A N 1
ATOM 865 C CA . PRO A 1 108 ? 17.920 0.656 -28.845 1.00 90.12 108 PRO A CA 1
ATOM 866 C C . PRO A 1 108 ? 16.713 0.194 -28.016 1.00 90.12 108 PRO A C 1
ATOM 868 O O . PRO A 1 108 ? 15.677 -0.186 -28.562 1.00 90.12 108 PRO A O 1
ATOM 871 N N . LEU A 1 109 ? 16.838 0.272 -26.693 1.00 91.44 109 LEU A N 1
ATOM 872 C CA . LEU A 1 109 ? 15.770 0.016 -25.732 1.00 91.44 109 LEU A CA 1
ATOM 873 C C . LEU A 1 109 ? 15.279 1.329 -25.134 1.00 91.44 109 LEU A C 1
ATOM 875 O O . LEU A 1 109 ? 16.080 2.135 -24.663 1.00 91.44 109 LEU A O 1
ATOM 879 N N . LEU A 1 110 ? 13.961 1.509 -25.104 1.00 91.88 110 LEU A N 1
ATOM 880 C CA . LEU A 1 110 ? 13.303 2.526 -24.293 1.00 91.88 110 LEU A CA 1
ATOM 881 C C . LEU A 1 110 ? 12.846 1.884 -22.984 1.00 91.88 110 LEU A C 1
ATOM 883 O O . LEU A 1 110 ? 11.967 1.028 -22.989 1.00 91.88 110 LEU A O 1
ATOM 887 N N . HIS A 1 111 ? 13.410 2.317 -21.866 1.00 86.31 111 HIS A N 1
ATOM 888 C CA . HIS A 1 111 ? 12.904 1.970 -20.545 1.00 86.31 111 HIS A CA 1
ATOM 889 C C . HIS A 1 111 ? 11.811 2.953 -20.164 1.00 86.31 111 HIS A C 1
ATOM 891 O O . HIS A 1 111 ? 12.046 4.160 -20.077 1.00 86.31 111 HIS A O 1
ATOM 897 N N . TRP A 1 112 ? 10.610 2.431 -19.956 1.00 83.81 112 TRP A N 1
ATOM 898 C CA . TRP A 1 112 ? 9.458 3.204 -19.518 1.00 83.81 112 TRP A CA 1
ATOM 899 C C . TRP A 1 112 ? 8.535 2.318 -18.686 1.00 83.81 112 TRP A C 1
ATOM 901 O O . TRP A 1 112 ? 8.280 1.172 -19.059 1.00 83.81 112 TRP A O 1
ATOM 911 N N . GLN A 1 113 ? 8.044 2.835 -17.554 1.00 75.56 113 GLN A N 1
ATOM 912 C CA . GLN A 1 113 ? 7.152 2.102 -16.642 1.00 75.56 113 GLN A CA 1
ATOM 913 C C . GLN A 1 113 ? 7.727 0.742 -16.195 1.00 75.56 113 GLN A C 1
ATOM 915 O O . GLN A 1 113 ? 7.004 -0.248 -16.117 1.00 75.56 113 GLN A O 1
ATOM 920 N N . HIS A 1 114 ? 9.035 0.676 -15.909 1.00 69.12 114 HIS A N 1
ATOM 921 C CA . HIS A 1 114 ? 9.751 -0.560 -15.538 1.00 69.12 114 HIS A CA 1
ATOM 922 C C . HIS A 1 114 ? 9.757 -1.659 -16.623 1.00 69.12 114 HIS A C 1
ATOM 924 O O . HIS A 1 114 ? 10.047 -2.819 -16.335 1.00 69.12 114 HIS A O 1
ATOM 930 N N . GLN A 1 115 ? 9.452 -1.308 -17.874 1.00 80.81 115 GLN A N 1
ATOM 931 C CA . GLN A 1 115 ? 9.496 -2.210 -19.022 1.00 80.81 115 GLN A CA 1
ATOM 932 C C . GLN A 1 115 ? 10.491 -1.700 -20.063 1.00 80.81 115 GLN A C 1
ATOM 934 O O . GLN A 1 115 ? 10.613 -0.494 -20.279 1.00 80.81 115 GLN A O 1
ATOM 939 N N . ALA A 1 116 ? 11.183 -2.629 -20.724 1.00 87.38 116 ALA A N 1
ATOM 940 C CA . ALA A 1 116 ? 12.066 -2.327 -21.840 1.00 87.38 116 ALA A CA 1
ATOM 941 C C . ALA A 1 116 ? 11.311 -2.537 -23.158 1.00 87.38 116 ALA A C 1
ATOM 943 O O . ALA A 1 116 ? 10.863 -3.640 -23.472 1.00 87.38 116 ALA A O 1
ATOM 944 N N . TRP A 1 117 ? 11.171 -1.465 -23.925 1.00 89.56 117 TRP A N 1
ATOM 945 C CA . TRP A 1 117 ? 10.462 -1.431 -25.193 1.00 89.56 117 TRP A CA 1
ATOM 946 C C . TRP A 1 117 ? 11.469 -1.404 -26.340 1.00 89.56 117 TRP A C 1
ATOM 948 O O . TRP A 1 117 ? 12.398 -0.596 -26.345 1.00 89.56 117 TRP A O 1
ATOM 958 N N . ILE A 1 118 ? 11.254 -2.259 -27.338 1.00 91.31 118 ILE A N 1
ATOM 959 C CA . ILE A 1 118 ? 11.970 -2.227 -28.617 1.00 91.31 118 ILE A CA 1
ATOM 960 C C . ILE A 1 118 ? 11.053 -1.564 -29.642 1.00 91.31 118 ILE A C 1
ATOM 962 O O . ILE A 1 118 ? 9.835 -1.770 -29.629 1.00 91.31 118 ILE A O 1
ATOM 966 N N . LYS A 1 119 ? 11.614 -0.769 -30.557 1.00 88.81 119 LYS A N 1
ATOM 967 C CA . LYS A 1 119 ? 10.832 -0.234 -31.674 1.00 88.81 119 LYS A CA 1
ATOM 968 C C . LYS A 1 119 ? 10.307 -1.398 -32.508 1.00 88.81 119 LYS A C 1
ATOM 970 O O . LYS A 1 119 ? 11.082 -2.187 -33.032 1.00 88.81 119 LYS A O 1
ATOM 975 N N . TRP A 1 120 ? 8.994 -1.465 -32.706 1.00 86.88 120 TRP A N 1
ATOM 976 C CA . TRP A 1 120 ? 8.369 -2.545 -33.481 1.00 86.88 120 TRP A CA 1
ATOM 977 C C . TRP A 1 120 ? 8.960 -2.714 -34.893 1.00 86.88 120 TRP A C 1
ATOM 979 O O . TRP A 1 120 ? 9.040 -3.827 -35.401 1.00 86.88 120 TRP A O 1
ATOM 989 N N . ARG A 1 121 ? 9.429 -1.622 -35.513 1.00 86.56 121 ARG A N 1
ATOM 990 C CA . ARG A 1 121 ? 10.086 -1.651 -36.831 1.00 86.56 121 ARG A CA 1
ATOM 991 C C . ARG A 1 121 ? 11.400 -2.435 -36.854 1.00 86.56 121 ARG A C 1
ATOM 993 O O . ARG A 1 121 ? 11.757 -2.911 -37.920 1.00 86.56 121 ARG A O 1
ATOM 1000 N N . ASP A 1 122 ? 12.063 -2.590 -35.711 1.00 86.75 122 ASP A N 1
ATOM 1001 C CA . ASP A 1 122 ? 13.336 -3.309 -35.594 1.00 86.75 122 ASP A CA 1
ATOM 1002 C C . ASP A 1 122 ? 13.098 -4.827 -35.395 1.00 86.75 122 ASP A C 1
ATOM 1004 O O . ASP A 1 122 ? 14.013 -5.637 -35.524 1.00 86.75 122 ASP A O 1
ATOM 1008 N N . MET A 1 123 ? 11.853 -5.244 -35.109 1.00 86.12 123 MET A N 1
ATOM 1009 C CA . MET A 1 123 ? 11.487 -6.644 -34.844 1.00 86.12 123 MET A CA 1
ATOM 1010 C C . MET A 1 123 ? 11.770 -7.599 -36.022 1.00 86.12 123 MET A C 1
ATOM 1012 O O . MET A 1 123 ? 12.304 -8.679 -35.765 1.00 86.12 123 MET A O 1
ATOM 1016 N N . PRO A 1 124 ? 11.502 -7.250 -37.29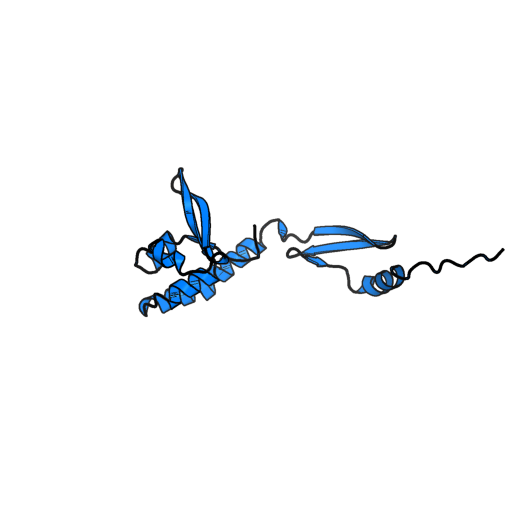8 1.00 85.75 124 PRO A N 1
ATOM 1017 C CA . PRO A 1 124 ? 11.831 -8.119 -38.428 1.00 85.75 124 PRO A CA 1
ATOM 1018 C C . PRO A 1 124 ? 13.326 -8.439 -38.540 1.00 85.75 124 PRO A C 1
ATOM 1020 O O . PRO A 1 124 ? 13.677 -9.582 -38.834 1.00 85.75 124 PRO A O 1
ATOM 1023 N N . ASP A 1 125 ? 14.204 -7.466 -38.292 1.00 82.38 125 ASP A N 1
ATOM 1024 C CA . ASP A 1 125 ? 15.658 -7.661 -38.361 1.00 82.38 125 ASP A CA 1
ATOM 1025 C C . ASP A 1 125 ? 16.152 -8.506 -37.181 1.00 82.38 125 ASP A C 1
ATOM 1027 O O . ASP A 1 125 ? 16.982 -9.403 -37.342 1.00 82.38 125 ASP A O 1
ATOM 1031 N N . LEU A 1 126 ? 15.555 -8.307 -36.002 1.00 82.88 126 LEU A N 1
ATOM 1032 C CA . LEU A 1 126 ? 15.858 -9.100 -34.812 1.00 82.88 126 LEU A CA 1
ATOM 1033 C C . LEU A 1 126 ? 15.475 -10.570 -34.953 1.00 82.88 126 LEU A C 1
ATOM 1035 O O . LEU A 1 126 ? 16.237 -11.454 -34.561 1.00 82.88 126 LEU A O 1
ATOM 1039 N N . MET A 1 127 ? 14.318 -10.845 -35.553 1.00 83.62 127 MET A N 1
ATOM 1040 C CA . MET A 1 127 ? 13.868 -12.215 -35.810 1.00 83.62 127 MET A CA 1
ATOM 1041 C C . MET A 1 127 ? 14.748 -12.919 -36.852 1.00 83.62 127 MET A C 1
ATOM 1043 O O . MET A 1 127 ? 14.937 -14.133 -36.787 1.00 83.62 127 MET A O 1
ATOM 1047 N N . GLN A 1 128 ? 15.329 -12.172 -37.796 1.00 78.56 128 GLN A N 1
ATOM 1048 C CA . GLN A 1 128 ? 16.274 -12.716 -38.776 1.00 78.56 128 GLN A CA 1
ATOM 1049 C C . GLN A 1 128 ? 17.636 -13.038 -38.153 1.00 78.56 128 GLN A C 1
ATOM 1051 O O . GLN A 1 128 ? 18.220 -14.072 -38.483 1.00 78.56 128 GLN A O 1
ATOM 1056 N N . ALA A 1 129 ? 18.105 -12.213 -37.213 1.00 69.69 129 ALA A N 1
ATOM 1057 C CA . ALA A 1 129 ? 19.365 -12.419 -36.499 1.00 69.69 129 ALA A CA 1
ATOM 1058 C C . ALA A 1 129 ? 19.362 -13.661 -35.585 1.00 69.69 129 ALA A C 1
ATOM 1060 O O . ALA A 1 129 ? 20.420 -14.180 -35.240 1.00 69.69 129 ALA A O 1
ATOM 1061 N N . GLN A 1 130 ? 18.184 -14.180 -35.214 1.00 62.53 130 GLN A N 1
ATOM 1062 C CA . GLN A 1 130 ? 18.047 -15.413 -34.429 1.00 62.53 130 GLN A CA 1
ATOM 1063 C C . GLN A 1 130 ? 18.222 -16.705 -35.232 1.00 62.53 130 GLN A C 1
ATOM 1065 O O . GLN A 1 130 ? 18.200 -17.784 -34.636 1.00 62.53 130 GLN A O 1
ATOM 1070 N N . ARG A 1 131 ? 18.379 -16.647 -36.561 1.00 57.06 131 ARG A N 1
ATOM 1071 C CA . ARG A 1 131 ? 18.618 -17.868 -37.335 1.00 57.06 131 ARG A CA 1
ATOM 1072 C C . ARG A 1 131 ? 19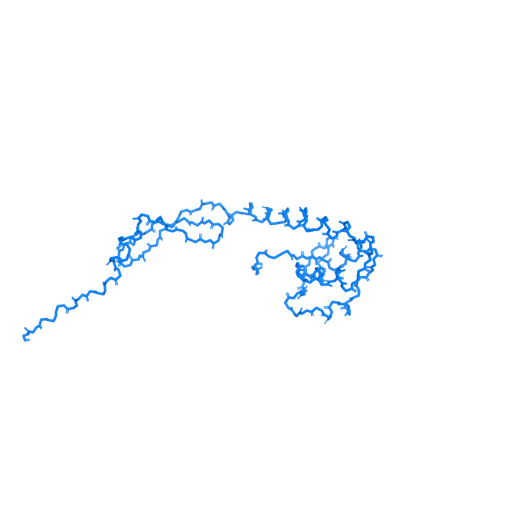.949 -18.476 -36.880 1.00 57.06 131 ARG A C 1
ATOM 1074 O O . ARG A 1 131 ? 20.974 -17.808 -37.019 1.00 57.06 131 ARG A O 1
ATOM 1081 N N . PRO A 1 132 ? 19.962 -19.708 -36.330 1.00 52.19 132 PRO A N 1
ATOM 1082 C CA . PRO A 1 132 ? 21.213 -20.367 -36.002 1.00 52.19 132 PRO A CA 1
ATOM 1083 C C . PRO A 1 132 ? 22.041 -20.419 -37.279 1.00 52.19 132 PRO A C 1
ATOM 1085 O O . PRO A 1 132 ? 21.522 -20.772 -38.339 1.00 52.19 132 PRO A O 1
ATOM 1088 N N . PHE A 1 133 ? 23.305 -20.011 -37.183 1.00 49.50 133 PHE A N 1
ATOM 1089 C CA . PHE A 1 133 ? 24.256 -20.157 -38.272 1.00 49.50 133 PHE A CA 1
ATOM 1090 C C . PHE A 1 133 ? 24.132 -21.584 -38.812 1.00 49.50 133 PHE A C 1
ATOM 1092 O O . PHE A 1 133 ? 24.353 -22.545 -38.073 1.00 49.50 133 PHE A O 1
ATOM 1099 N N . THR A 1 134 ? 23.740 -21.736 -40.079 1.00 50.91 134 THR A N 1
ATOM 1100 C CA . THR A 1 134 ? 23.871 -23.019 -40.760 1.00 50.91 134 THR A CA 1
ATOM 1101 C C . THR A 1 134 ? 25.363 -23.309 -40.773 1.00 50.91 134 THR A C 1
ATOM 1103 O O . THR A 1 134 ? 26.104 -22.677 -41.526 1.00 50.91 134 THR A O 1
ATOM 1106 N N . ILE A 1 135 ? 25.822 -24.207 -39.899 1.00 48.19 135 ILE A N 1
ATOM 1107 C CA . ILE A 1 135 ? 27.165 -24.766 -39.996 1.00 48.19 135 ILE A CA 1
ATOM 1108 C C . ILE A 1 135 ? 27.178 -25.489 -41.339 1.00 48.19 135 ILE A C 1
ATOM 1110 O O . ILE A 1 135 ? 26.618 -26.576 -41.480 1.00 48.19 135 ILE A O 1
ATOM 1114 N N . VAL A 1 136 ? 27.739 -24.833 -42.353 1.00 50.69 136 VAL A N 1
ATOM 1115 C CA . VAL A 1 136 ? 28.065 -25.465 -43.625 1.00 50.69 136 VAL A CA 1
ATOM 1116 C C . VAL A 1 136 ? 29.090 -26.532 -43.278 1.00 50.69 136 VAL A C 1
ATOM 1118 O O . VAL A 1 136 ? 30.246 -26.225 -42.996 1.00 50.69 136 VAL A O 1
ATOM 1121 N N . GLY A 1 137 ? 28.633 -27.782 -43.208 1.00 45.16 137 GLY A N 1
ATOM 1122 C CA . GLY A 1 137 ? 29.502 -28.934 -43.049 1.00 45.16 137 GLY A CA 1
ATOM 1123 C C . GLY A 1 137 ? 30.462 -28.972 -44.227 1.00 45.16 137 GLY A C 1
ATOM 1124 O O . GLY A 1 137 ? 30.070 -29.292 -45.347 1.00 45.16 137 GLY A O 1
ATOM 1125 N N . THR A 1 138 ? 31.719 -28.618 -43.987 1.00 45.31 138 THR A N 1
ATOM 1126 C CA . THR A 1 138 ? 32.798 -28.915 -44.919 1.00 45.31 138 THR A CA 1
ATOM 1127 C C . THR A 1 138 ? 33.103 -30.400 -44.777 1.00 45.31 138 THR A C 1
ATOM 1129 O O . THR A 1 138 ? 33.799 -30.812 -43.852 1.00 45.31 138 THR A O 1
ATOM 1132 N N . CYS A 1 139 ? 32.535 -31.214 -45.665 1.00 40.69 139 CYS A N 1
ATOM 1133 C CA . CYS A 1 139 ? 33.064 -32.543 -45.935 1.00 40.69 139 CYS A CA 1
ATOM 1134 C C . CYS A 1 139 ? 34.410 -32.389 -46.653 1.00 40.69 139 CYS A C 1
ATOM 1136 O O . CYS A 1 139 ? 34.450 -31.872 -47.771 1.00 40.69 139 CYS A O 1
ATOM 1138 N N . SER A 1 140 ? 35.490 -32.845 -46.023 1.00 43.78 140 SER A N 1
ATOM 1139 C CA . SER A 1 140 ? 36.691 -33.411 -46.655 1.00 43.78 140 SER A CA 1
ATOM 1140 C C . SER A 1 140 ? 37.454 -34.217 -45.615 1.00 43.78 140 SER A C 1
ATOM 1142 O O . SER A 1 140 ? 37.634 -33.682 -44.499 1.00 43.78 140 SER A O 1
#

pLDDT: mean 81.42, std 13.37, range [40.31, 93.25]

Solvent-accessible surface area (backbone atoms only — not comparable to full-atom values): 8557 Å² total; per-residue (Å²): 133,80,74,101,63,55,74,42,50,43,68,58,52,11,60,74,70,74,42,86,61,53,72,72,66,60,66,74,46,56,78,87,24,45,46,81,42,81,40,80,54,97,91,38,82,40,83,38,56,28,25,26,58,67,33,50,52,50,50,50,63,76,61,66,48,84,82,46,53,60,56,53,51,45,44,65,72,47,49,49,53,52,54,51,52,62,56,57,68,37,81,76,40,53,80,41,80,49,75,43,82,53,77,93,39,83,41,64,30,40,36,43,81,88,38,79,41,66,61,74,86,53,47,67,60,54,62,58,49,65,57,74,78,78,76,77,78,79,86,126

Nearest PDB structures (foldseek):
  5vfy-assembly2_D  TM=3.660E-01  e=1.962E+00  Clostridium perfringens
  2dyt-assembly1_A  TM=2.607E-01  e=3.366E+00  Saccharomyces cerevisiae
  3feh-assembly1_A  TM=2.130E-01  e=1.847E+00  Homo sapiens

Mean predicted aligned error: 12.38 Å

Foldseek 3Di:
DDDLWDKDFQQVLCVLVVHGDDPVNLVPDDPVQKDWDFDQDPNDTDTTIIGIPVSSVVSCVVPPDVVCPVVVCCCVPPVSVVVSVVVCPPPQADFDWDWDQALNDTFIWTRHPNDTDGDPVCVVVRVVSPDPPPPPDPDD